Protein AF-X1F8Q5-F1 (afdb_monomer_lite)

pLDDT: mean 79.77, std 14.83, range [42.03, 93.75]

Organism: NCBI:txid412755

InterPro domains:
  IPR027417 P-loop containing nucleoside triphosphate hydrolase [G3DSA:3.40.50.300] (2-80)
  IPR027417 P-loop containing nucleoside triphosphate hydrolase [SSF52540] (13-74)

Secondary structure (DSSP, 8-state):
-----------HHHHHHHHHHHHTTT--SPPPPP-HHHHHHHHTT--HHHH-TTSHHHHHHHHHHHHHHHHHHHHHHHT--

Sequence (81 aa):
MTSSQAFKAFTVKEVIAEIKQYFSNKLFKTLIRKNITLVEASSQGTPALHYSPKSHGAIDYYKLAQEVISFEKEEISAGIQ

Structure (mmCIF, N/CA/C/O backbone):
data_AF-X1F8Q5-F1
#
_entry.id   AF-X1F8Q5-F1
#
loop_
_atom_site.group_PDB
_atom_site.id
_atom_site.type_symbol
_atom_site.label_atom_id
_atom_site.label_alt_id
_atom_site.label_comp_id
_atom_site.label_asym_id
_atom_site.label_entity_id
_atom_site.label_seq_id
_atom_site.pdbx_PD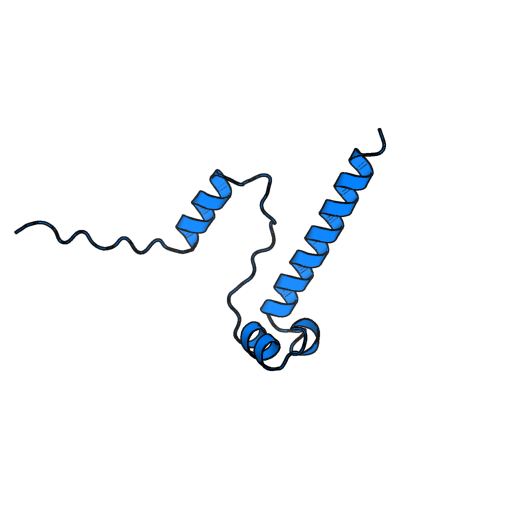B_ins_code
_atom_site.Cartn_x
_atom_site.Cartn_y
_atom_site.Cartn_z
_atom_site.occupancy
_atom_site.B_iso_or_equiv
_atom_site.auth_seq_id
_atom_site.auth_comp_id
_atom_site.auth_asym_id
_atom_site.auth_atom_id
_atom_site.pdbx_PDB_model_num
ATOM 1 N N . MET A 1 1 ? 37.977 7.281 27.799 1.00 42.06 1 MET A N 1
ATOM 2 C CA . MET A 1 1 ? 37.350 6.317 26.870 1.00 42.06 1 MET A CA 1
ATOM 3 C C . MET A 1 1 ? 35.851 6.580 26.873 1.00 42.06 1 MET A C 1
ATOM 5 O O . MET A 1 1 ? 35.103 5.891 27.548 1.00 42.06 1 MET A O 1
ATOM 9 N N . THR A 1 2 ? 35.424 7.676 26.249 1.00 43.09 2 THR A N 1
ATOM 10 C CA . THR A 1 2 ? 34.015 8.080 26.219 1.00 43.09 2 THR A CA 1
ATOM 11 C C . THR A 1 2 ? 33.276 7.244 25.188 1.00 43.09 2 THR A C 1
ATOM 13 O O . THR A 1 2 ? 33.714 7.125 24.045 1.00 43.09 2 THR A O 1
ATOM 16 N N . SER A 1 3 ? 32.183 6.634 25.646 1.00 44.53 3 SER A N 1
ATOM 17 C CA . SER A 1 3 ? 31.261 5.809 24.880 1.00 44.53 3 SER A CA 1
ATOM 18 C C . SER A 1 3 ? 31.008 6.380 23.493 1.00 44.53 3 SER A C 1
ATOM 20 O O . SER A 1 3 ? 30.468 7.475 23.345 1.00 44.53 3 SER A O 1
ATOM 22 N N . SER A 1 4 ? 31.359 5.588 22.483 1.00 52.62 4 SER A N 1
ATOM 23 C CA . SER A 1 4 ? 30.776 5.698 21.155 1.00 52.62 4 SER A CA 1
ATOM 24 C C . SER A 1 4 ? 29.261 5.593 21.332 1.00 52.62 4 SER A C 1
ATOM 26 O O . SER A 1 4 ? 28.742 4.524 21.653 1.00 52.62 4 SER A O 1
ATOM 28 N N . GLN A 1 5 ? 28.550 6.719 21.228 1.00 52.25 5 GLN A N 1
ATOM 29 C CA . GLN A 1 5 ? 27.106 6.674 21.058 1.00 52.25 5 GLN A CA 1
ATOM 30 C C . GLN A 1 5 ? 26.863 5.971 19.727 1.00 52.25 5 GLN A C 1
ATOM 32 O O . GLN A 1 5 ? 27.073 6.543 18.659 1.00 52.25 5 GLN A O 1
ATOM 37 N N . ALA A 1 6 ? 26.483 4.699 19.804 1.00 48.06 6 ALA A N 1
ATOM 38 C CA . ALA A 1 6 ? 26.003 3.962 18.658 1.00 48.06 6 ALA A CA 1
ATOM 39 C C . ALA A 1 6 ? 24.823 4.746 18.077 1.00 48.06 6 ALA A C 1
ATOM 41 O O . ALA A 1 6 ? 23.815 4.961 18.753 1.00 48.06 6 ALA A O 1
ATOM 42 N N . PHE A 1 7 ? 24.979 5.213 16.841 1.00 60.84 7 PHE A N 1
ATOM 43 C CA . PHE A 1 7 ? 23.919 5.843 16.071 1.00 60.84 7 PHE A CA 1
ATOM 44 C C . PHE A 1 7 ? 22.768 4.833 16.002 1.00 60.84 7 PHE A C 1
ATOM 46 O O . PHE A 1 7 ? 22.879 3.803 15.337 1.00 60.84 7 PHE A O 1
ATOM 53 N N . LYS A 1 8 ? 21.714 5.054 16.796 1.00 52.12 8 LYS A N 1
ATOM 54 C CA . LYS A 1 8 ? 20.602 4.113 16.944 1.00 52.12 8 LYS A CA 1
ATOM 55 C C . LYS A 1 8 ? 19.874 4.028 15.605 1.00 52.12 8 LYS A C 1
ATOM 57 O O . LYS A 1 8 ? 19.053 4.880 15.279 1.00 52.12 8 LYS A O 1
ATOM 62 N N . ALA A 1 9 ? 20.200 3.014 14.811 1.00 61.62 9 ALA A N 1
ATOM 63 C CA . ALA A 1 9 ? 19.453 2.686 13.611 1.00 61.62 9 ALA A CA 1
ATOM 64 C C . ALA A 1 9 ? 18.084 2.159 14.052 1.00 61.62 9 ALA A C 1
ATOM 66 O O . ALA A 1 9 ? 17.961 1.010 14.475 1.00 61.62 9 ALA A O 1
ATOM 67 N N . PHE A 1 10 ? 17.066 3.018 14.013 1.00 73.94 10 PHE A N 1
ATOM 68 C CA . PHE A 1 10 ? 15.696 2.605 14.286 1.00 73.94 10 PHE A CA 1
ATOM 69 C C . PHE A 1 10 ? 15.274 1.562 13.258 1.00 73.94 10 PHE A C 1
ATOM 71 O O . PHE A 1 10 ? 15.394 1.766 12.046 1.00 73.94 10 PHE A O 1
ATOM 78 N N . THR A 1 11 ? 14.769 0.430 13.736 1.00 84.50 11 THR A N 1
ATOM 79 C CA . THR A 1 11 ? 14.185 -0.548 12.825 1.00 84.50 11 THR A CA 1
ATOM 80 C C . THR A 1 11 ? 12.860 -0.012 12.296 1.00 84.50 11 THR A C 1
ATOM 82 O O . THR A 1 11 ? 12.086 0.618 13.013 1.00 84.50 11 THR A O 1
ATOM 85 N N . VAL A 1 12 ? 12.549 -0.300 11.029 1.00 81.94 12 VAL A N 1
ATOM 86 C CA . VAL A 1 12 ? 11.295 0.138 10.383 1.00 81.94 12 VAL A CA 1
ATOM 87 C C . VAL A 1 12 ? 10.061 -0.263 11.205 1.00 81.94 12 VAL A C 1
ATOM 89 O O . VAL A 1 12 ? 9.067 0.452 11.225 1.00 81.94 12 VAL A O 1
ATOM 92 N N . LYS A 1 13 ? 10.134 -1.380 11.938 1.00 83.94 13 LYS A N 1
ATOM 93 C CA . LYS A 1 13 ? 9.060 -1.841 12.827 1.00 83.94 13 LYS A CA 1
ATOM 94 C C . LYS A 1 13 ? 8.838 -0.914 14.024 1.00 83.94 13 LYS A C 1
ATOM 96 O O . LYS A 1 13 ? 7.686 -0.636 14.340 1.00 83.94 13 LYS A O 1
ATOM 101 N N . GLU A 1 14 ? 9.908 -0.442 14.661 1.00 86.69 14 GLU A N 1
ATOM 102 C CA . GLU A 1 14 ? 9.829 0.496 15.790 1.00 86.69 14 GLU A CA 1
ATOM 103 C C . GLU A 1 14 ? 9.249 1.835 15.335 1.00 86.69 14 GLU A C 1
ATOM 105 O O . GLU A 1 14 ? 8.310 2.332 15.947 1.00 86.69 14 GLU A O 1
ATOM 110 N N . VAL A 1 15 ? 9.720 2.350 14.194 1.00 85.94 15 VAL A N 1
ATOM 111 C CA . VAL A 1 15 ? 9.196 3.592 13.604 1.00 85.94 15 VAL A CA 1
ATOM 112 C C . VAL A 1 15 ? 7.705 3.462 13.281 1.00 85.94 15 VAL A C 1
ATOM 114 O O . VAL A 1 15 ? 6.919 4.355 13.582 1.00 85.94 15 VAL A O 1
ATOM 117 N N . ILE A 1 16 ? 7.278 2.330 12.710 1.00 85.31 16 ILE A N 1
ATOM 118 C CA . ILE A 1 16 ? 5.858 2.081 12.424 1.00 85.31 16 ILE A CA 1
ATOM 119 C C . ILE A 1 16 ? 5.028 2.028 13.713 1.00 85.31 16 ILE A C 1
ATOM 121 O O . ILE A 1 16 ? 3.904 2.526 13.719 1.00 85.31 16 ILE A O 1
ATOM 125 N N . ALA A 1 17 ? 5.537 1.412 14.784 1.00 87.12 17 ALA A N 1
ATOM 126 C CA . ALA A 1 17 ? 4.820 1.328 16.055 1.00 87.12 17 ALA A CA 1
ATOM 127 C C . ALA A 1 17 ? 4.599 2.719 16.666 1.00 87.12 17 ALA A C 1
ATOM 129 O O . ALA A 1 17 ? 3.487 3.035 17.083 1.00 87.12 17 ALA A O 1
ATOM 130 N N . GLU A 1 18 ? 5.626 3.564 16.630 1.00 87.38 18 GLU A N 1
ATOM 131 C CA . GLU A 1 18 ? 5.560 4.938 17.116 1.00 87.38 18 GLU A CA 1
ATOM 132 C C . GLU A 1 18 ? 4.580 5.778 16.284 1.00 87.38 18 GLU A C 1
ATOM 134 O O . GLU A 1 18 ? 3.648 6.369 16.825 1.00 87.38 18 GLU A O 1
ATOM 139 N N . ILE A 1 19 ? 4.689 5.739 14.952 1.00 87.56 19 ILE A N 1
ATOM 140 C CA . ILE A 1 19 ? 3.758 6.444 14.057 1.00 87.56 19 ILE A CA 1
ATOM 141 C C . ILE A 1 19 ? 2.314 5.993 14.307 1.00 87.56 19 ILE A C 1
ATOM 143 O O . ILE A 1 19 ? 1.412 6.826 14.371 1.00 87.56 19 ILE A O 1
ATOM 147 N N . LYS A 1 20 ? 2.079 4.691 14.509 1.00 85.50 20 LYS A N 1
ATOM 148 C CA . LYS A 1 20 ? 0.747 4.168 14.844 1.00 85.50 20 LYS A CA 1
ATOM 149 C C . LYS A 1 20 ? 0.230 4.671 16.183 1.00 85.50 20 LYS A C 1
ATOM 151 O O . LYS A 1 20 ? -0.967 4.914 16.290 1.00 85.50 20 LYS A O 1
ATOM 156 N N . GLN A 1 21 ? 1.091 4.832 17.182 1.00 87.19 21 GLN A N 1
ATOM 157 C CA . GLN A 1 21 ? 0.703 5.386 18.477 1.00 87.19 21 GLN A CA 1
ATOM 158 C C . GLN A 1 21 ? 0.306 6.865 18.366 1.00 87.19 21 GLN A C 1
ATOM 160 O O . GLN A 1 21 ? -0.664 7.276 18.993 1.00 87.19 21 GLN A O 1
ATOM 165 N N . TYR A 1 22 ? 1.017 7.653 17.555 1.00 86.31 22 TYR A N 1
ATOM 166 C CA . TYR A 1 22 ? 0.763 9.093 17.433 1.00 86.31 22 TYR A CA 1
ATOM 167 C C . TYR A 1 22 ? -0.356 9.454 16.444 1.00 86.31 22 TYR A C 1
ATOM 169 O O . TYR A 1 22 ? -1.085 10.415 16.676 1.00 86.31 22 TYR A O 1
ATOM 177 N N . PHE A 1 23 ? -0.510 8.707 15.347 1.00 83.69 23 PHE A N 1
ATOM 178 C CA . PHE A 1 23 ? -1.390 9.068 14.225 1.00 83.69 23 PHE A CA 1
ATOM 179 C C . PHE A 1 23 ? -2.544 8.079 14.004 1.00 83.69 23 PHE A C 1
ATOM 181 O O . PHE A 1 23 ? -3.100 8.023 12.911 1.00 83.69 23 PHE A O 1
ATOM 188 N N . SER A 1 24 ? -2.920 7.283 15.010 1.00 73.44 24 SER A N 1
ATOM 189 C CA . SER A 1 24 ? -3.774 6.088 14.860 1.00 73.44 24 SER A CA 1
ATOM 190 C C . SER A 1 24 ? -5.073 6.308 14.071 1.00 73.44 24 SER A C 1
ATOM 192 O O . SER A 1 24 ? -5.503 5.412 13.354 1.00 73.44 24 SER A O 1
ATOM 194 N N . ASN A 1 25 ? -5.686 7.489 14.180 1.00 78.25 25 ASN A N 1
ATOM 195 C CA . ASN A 1 25 ? -6.944 7.853 13.520 1.00 78.25 25 ASN A CA 1
ATOM 196 C C . ASN A 1 25 ? -6.785 8.475 12.119 1.00 78.25 25 ASN A C 1
ATOM 198 O O . ASN A 1 25 ? -7.784 8.746 11.465 1.00 78.25 25 ASN A O 1
ATOM 202 N N . LYS A 1 26 ? -5.556 8.731 11.665 1.00 81.06 26 LYS A N 1
ATOM 203 C CA . LYS A 1 26 ? -5.249 9.344 10.359 1.00 81.06 26 LYS A CA 1
ATOM 204 C C . LYS A 1 26 ? -4.380 8.454 9.470 1.00 81.06 26 LYS A C 1
ATOM 206 O O . LYS A 1 26 ? -3.881 8.906 8.443 1.00 81.06 26 LYS A O 1
ATOM 211 N N . LEU A 1 27 ? -4.152 7.207 9.879 1.00 86.25 27 LEU A N 1
ATOM 212 C CA . LEU A 1 27 ? -3.358 6.245 9.126 1.00 86.25 27 LEU A CA 1
ATOM 213 C C . LEU A 1 27 ? -4.260 5.282 8.366 1.00 86.25 27 LEU A C 1
ATOM 215 O O . LEU A 1 27 ? -5.166 4.677 8.937 1.00 86.25 27 LEU A O 1
ATOM 219 N N . PHE A 1 28 ? -3.920 5.067 7.100 1.00 88.31 28 PHE A N 1
ATOM 220 C CA . PHE A 1 28 ? -4.442 3.948 6.332 1.00 88.31 28 PHE A CA 1
ATOM 221 C C . PHE A 1 28 ? -3.884 2.624 6.872 1.00 88.31 28 PHE A C 1
ATOM 223 O O . PHE A 1 28 ? -2.741 2.535 7.336 1.00 88.31 28 PHE A O 1
ATOM 230 N N . LYS A 1 29 ? -4.696 1.572 6.806 1.00 87.44 29 LYS A N 1
ATOM 231 C CA . LYS A 1 29 ? -4.341 0.203 7.194 1.00 87.44 29 LYS A CA 1
ATOM 232 C C . LYS A 1 29 ? -3.427 -0.440 6.157 1.00 87.44 29 LYS A C 1
ATOM 234 O O . LYS A 1 29 ? -2.621 -1.307 6.506 1.00 87.44 29 LYS A O 1
ATOM 239 N N . THR A 1 30 ? -3.544 -0.032 4.895 1.00 91.06 30 THR A N 1
ATOM 240 C CA . THR A 1 30 ? -2.738 -0.573 3.804 1.00 91.06 30 THR A CA 1
ATOM 241 C C . THR A 1 30 ? -1.284 -0.106 3.898 1.00 91.06 30 THR A C 1
ATOM 243 O O . THR A 1 30 ? -0.983 1.083 3.837 1.00 91.06 30 THR A O 1
ATOM 246 N N . LEU A 1 31 ? -0.358 -1.062 4.007 1.00 89.19 31 LEU A N 1
ATOM 247 C CA . LEU A 1 31 ? 1.084 -0.811 3.995 1.00 89.19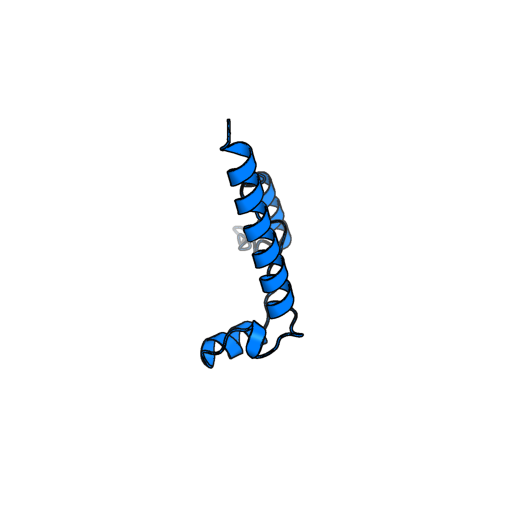 31 LEU A CA 1
ATOM 248 C C . LEU A 1 31 ? 1.648 -1.022 2.589 1.00 89.19 31 LEU A C 1
ATOM 250 O O . LEU A 1 31 ? 1.497 -2.102 2.019 1.00 89.19 31 LEU A O 1
ATOM 254 N N . ILE A 1 32 ? 2.357 -0.022 2.065 1.00 90.31 32 ILE A N 1
ATOM 255 C CA . ILE A 1 32 ? 3.046 -0.122 0.775 1.00 90.31 32 ILE A CA 1
ATOM 256 C C . ILE A 1 32 ? 4.454 -0.674 0.990 1.00 90.31 32 ILE A C 1
ATOM 258 O O . ILE A 1 32 ? 5.292 -0.053 1.648 1.00 90.31 32 ILE A O 1
ATOM 262 N N . ARG A 1 33 ? 4.734 -1.856 0.439 1.00 88.50 33 ARG A N 1
ATOM 263 C CA . ARG A 1 33 ? 6.065 -2.469 0.533 1.00 88.50 33 ARG A CA 1
ATOM 264 C C . ARG A 1 33 ? 7.033 -1.841 -0.465 1.00 88.50 33 ARG A C 1
ATOM 266 O O . ARG A 1 33 ? 6.656 -1.459 -1.571 1.00 88.50 33 ARG A O 1
ATOM 273 N N . LYS A 1 34 ? 8.325 -1.830 -0.116 1.00 86.38 34 LYS A N 1
ATOM 274 C CA . LYS A 1 34 ? 9.385 -1.488 -1.072 1.00 86.38 34 LYS A CA 1
ATOM 275 C C . LYS A 1 34 ? 9.357 -2.492 -2.226 1.00 86.38 34 LYS A C 1
ATOM 277 O O . LYS A 1 34 ? 9.462 -3.697 -1.999 1.00 86.38 34 LYS A O 1
ATOM 282 N N . ASN A 1 35 ? 9.229 -2.000 -3.453 1.00 87.75 35 ASN A N 1
ATOM 283 C CA . ASN A 1 35 ? 9.148 -2.844 -4.636 1.00 87.75 35 ASN A CA 1
ATOM 284 C C . ASN A 1 35 ? 9.935 -2.231 -5.804 1.00 87.75 35 ASN A C 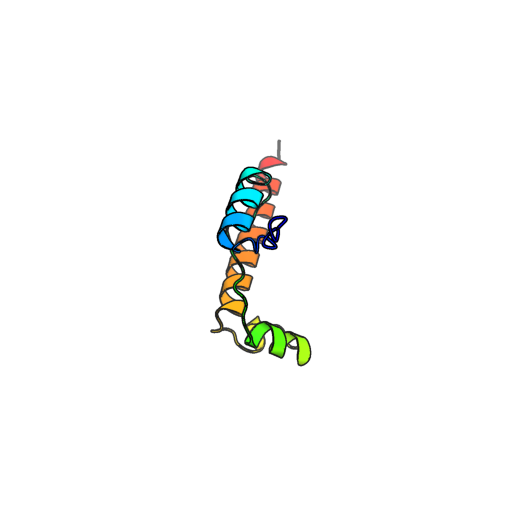1
ATOM 286 O O . ASN A 1 35 ? 9.796 -1.044 -6.079 1.00 87.75 35 ASN A O 1
ATOM 290 N N . ILE A 1 36 ? 10.738 -3.048 -6.490 1.00 87.31 36 ILE A N 1
ATOM 291 C CA . ILE A 1 36 ? 11.578 -2.621 -7.621 1.00 87.31 36 ILE A CA 1
ATOM 292 C C . ILE A 1 36 ? 10.716 -2.233 -8.832 1.00 87.31 36 ILE A C 1
ATOM 294 O O . ILE A 1 36 ? 10.959 -1.197 -9.438 1.00 87.31 36 ILE A O 1
ATOM 298 N N . THR A 1 37 ? 9.637 -2.973 -9.104 1.00 84.38 37 THR A N 1
ATOM 299 C CA . THR A 1 37 ? 8.735 -2.695 -10.236 1.00 84.38 37 THR A CA 1
ATOM 300 C C . THR A 1 37 ? 8.029 -1.344 -10.123 1.00 84.38 37 THR A C 1
ATOM 302 O O . THR A 1 37 ? 7.705 -0.752 -11.143 1.00 84.38 37 THR A O 1
ATOM 305 N N . LEU A 1 38 ? 7.824 -0.811 -8.907 1.00 85.38 38 LEU A N 1
ATOM 306 C CA . LEU A 1 38 ? 7.306 0.553 -8.723 1.00 85.38 38 LEU A CA 1
ATOM 307 C C . LEU A 1 38 ? 8.315 1.606 -9.188 1.00 85.38 38 LEU A C 1
ATOM 309 O O . LEU A 1 38 ? 7.933 2.598 -9.802 1.00 85.38 38 LEU A O 1
ATOM 313 N N . VAL A 1 39 ? 9.597 1.381 -8.893 1.00 87.69 39 VAL A N 1
ATOM 314 C CA . VAL A 1 39 ? 10.685 2.277 -9.296 1.00 87.69 39 VAL A CA 1
ATOM 315 C C . VAL A 1 39 ? 10.842 2.243 -10.815 1.00 87.69 39 VAL A C 1
ATOM 317 O O . VAL A 1 39 ? 10.873 3.293 -11.447 1.00 87.69 39 VAL A O 1
ATOM 320 N N . GLU A 1 40 ? 10.844 1.050 -11.408 1.00 87.56 40 GLU A N 1
ATOM 321 C CA . GLU A 1 40 ? 10.942 0.864 -12.861 1.00 87.56 40 GLU A CA 1
ATOM 322 C C . GLU A 1 40 ? 9.746 1.469 -13.603 1.00 87.56 40 GLU A C 1
ATOM 324 O O . GLU A 1 40 ? 9.932 2.201 -14.575 1.00 87.56 40 GLU A O 1
ATOM 329 N N . ALA A 1 41 ? 8.525 1.228 -13.115 1.00 88.31 41 ALA A N 1
ATOM 330 C CA . ALA A 1 41 ? 7.306 1.810 -13.668 1.00 88.31 41 ALA A CA 1
ATOM 331 C C . ALA A 1 41 ? 7.357 3.348 -13.647 1.00 88.31 41 ALA A C 1
ATOM 333 O O . ALA A 1 41 ? 7.052 3.992 -14.653 1.00 88.31 41 ALA A O 1
ATOM 334 N N . SER A 1 42 ? 7.824 3.937 -12.536 1.00 85.69 42 SER A N 1
ATOM 335 C CA . SER A 1 42 ? 8.014 5.387 -12.417 1.00 85.69 42 SER A CA 1
ATOM 336 C C . SER A 1 42 ? 9.042 5.922 -13.413 1.00 85.69 42 SER A C 1
ATOM 338 O O . SER A 1 42 ? 8.825 6.986 -13.985 1.00 85.69 42 SER A O 1
ATOM 340 N N . SER A 1 43 ? 10.149 5.208 -13.635 1.00 89.12 43 SER A N 1
ATOM 341 C CA . SER A 1 43 ? 11.175 5.608 -14.604 1.00 89.12 43 SER A CA 1
ATOM 342 C C . SER A 1 43 ? 10.701 5.498 -16.054 1.00 89.12 43 SER A C 1
ATOM 344 O O . SER A 1 43 ? 11.088 6.320 -16.878 1.00 89.12 43 SER A O 1
ATOM 346 N N . GLN A 1 44 ? 9.854 4.516 -16.373 1.00 88.12 44 GLN A N 1
ATOM 347 C CA . GLN A 1 44 ? 9.289 4.335 -17.717 1.00 88.12 44 GLN A CA 1
ATOM 348 C C . GLN A 1 44 ? 8.017 5.161 -17.971 1.00 88.12 44 GLN A C 1
ATOM 350 O O . GLN A 1 44 ? 7.443 5.086 -19.056 1.00 88.12 44 GLN A O 1
ATOM 355 N N . GLY A 1 45 ? 7.538 5.923 -16.981 1.00 88.12 45 GLY A N 1
ATOM 356 C CA . GLY A 1 45 ? 6.331 6.745 -17.108 1.00 88.12 45 GLY A CA 1
ATOM 357 C C . GLY A 1 45 ? 5.038 5.941 -17.279 1.00 88.12 45 GLY A C 1
ATOM 358 O O . GLY A 1 45 ? 4.028 6.486 -17.717 1.00 88.12 45 GLY A O 1
ATOM 359 N N . THR A 1 46 ? 5.049 4.648 -16.948 1.00 86.94 46 THR A N 1
ATOM 360 C CA . THR A 1 46 ? 3.869 3.782 -17.045 1.00 86.94 46 THR A CA 1
ATOM 361 C C . THR A 1 46 ? 3.303 3.542 -15.646 1.00 86.94 46 THR A C 1
ATOM 363 O O . THR A 1 46 ? 4.067 3.237 -14.731 1.00 86.94 46 THR A O 1
ATOM 366 N N . PRO A 1 47 ? 1.978 3.629 -15.431 1.00 86.81 47 PRO A N 1
ATOM 367 C CA . PRO A 1 47 ? 1.394 3.322 -14.130 1.00 86.81 47 PRO A CA 1
ATOM 368 C C . PRO A 1 47 ? 1.746 1.902 -13.678 1.00 86.81 47 PRO A C 1
ATOM 370 O O . PRO A 1 47 ? 1.660 0.958 -14.463 1.00 86.81 47 PRO A O 1
ATOM 373 N N . ALA A 1 48 ? 2.070 1.725 -12.396 1.00 85.94 48 ALA A N 1
ATOM 374 C CA . ALA A 1 48 ? 2.464 0.426 -11.842 1.00 85.94 48 ALA A CA 1
ATOM 375 C C . ALA A 1 48 ? 1.414 -0.681 -12.057 1.00 85.94 48 ALA A C 1
ATOM 377 O O . ALA A 1 48 ? 1.764 -1.843 -12.261 1.00 85.94 48 ALA A O 1
ATOM 378 N N . LEU A 1 49 ? 0.133 -0.297 -12.067 1.00 87.75 49 LEU A N 1
ATOM 379 C CA . LEU A 1 49 ? -1.007 -1.166 -12.371 1.00 87.75 49 LEU A CA 1
ATOM 380 C C . LEU A 1 49 ? -0.958 -1.728 -13.800 1.00 87.75 49 LEU A C 1
ATOM 382 O O . LEU A 1 49 ? -1.374 -2.860 -14.015 1.00 87.75 49 LEU A O 1
ATOM 386 N N . HIS A 1 50 ? -0.435 -0.967 -14.763 1.00 87.69 50 HIS A N 1
ATOM 387 C CA . HIS A 1 50 ? -0.288 -1.406 -16.152 1.00 87.69 50 HIS A CA 1
ATOM 388 C C . HIS A 1 50 ? 1.059 -2.090 -16.397 1.00 87.69 50 HIS A C 1
ATOM 390 O O . HIS A 1 50 ? 1.112 -3.082 -17.115 1.00 87.69 50 HIS A O 1
ATOM 396 N N . TYR A 1 51 ? 2.135 -1.593 -15.777 1.00 87.44 51 TYR A N 1
ATOM 397 C CA . TYR A 1 51 ? 3.481 -2.139 -15.951 1.00 87.44 51 TYR A CA 1
ATOM 398 C C . TYR A 1 51 ? 3.603 -3.567 -15.404 1.00 87.44 51 TYR A C 1
ATOM 400 O O . TYR A 1 51 ? 4.094 -4.469 -16.079 1.00 87.44 51 TYR A O 1
ATOM 408 N N . SER A 1 52 ? 3.141 -3.793 -14.171 1.00 86.62 52 SER A N 1
ATOM 409 C CA . SER A 1 52 ? 3.173 -5.115 -13.548 1.00 86.62 52 SER A CA 1
ATOM 410 C C . SER A 1 52 ? 1.998 -5.288 -12.577 1.00 86.62 52 SER A C 1
ATOM 412 O O . SER A 1 52 ? 2.174 -5.174 -11.360 1.00 86.62 52 SER A O 1
ATOM 414 N N . PRO A 1 53 ? 0.787 -5.597 -13.080 1.00 86.19 53 PRO A N 1
ATOM 415 C CA . PRO A 1 53 ? -0.430 -5.694 -12.263 1.00 86.19 53 PRO A CA 1
ATOM 416 C C . PRO A 1 53 ? -0.355 -6.760 -11.164 1.00 86.19 53 PRO A C 1
ATOM 418 O O . PRO A 1 53 ? -1.006 -6.644 -10.132 1.00 86.19 53 PRO A O 1
ATOM 421 N N . LYS A 1 54 ? 0.447 -7.811 -11.374 1.00 88.94 54 LYS A N 1
ATOM 422 C CA . LYS A 1 54 ? 0.639 -8.905 -10.407 1.00 88.94 54 LYS A CA 1
ATOM 423 C C . LYS A 1 54 ? 1.749 -8.622 -9.391 1.00 88.94 54 LYS A C 1
ATOM 425 O O . LYS A 1 54 ? 2.000 -9.449 -8.516 1.00 88.94 54 LYS A O 1
ATOM 430 N N . SER A 1 55 ? 2.445 -7.492 -9.513 1.00 89.69 55 SER A N 1
ATOM 431 C CA . SER A 1 55 ? 3.497 -7.125 -8.575 1.00 89.69 55 SER A CA 1
ATOM 432 C C . SER A 1 55 ? 2.920 -6.800 -7.200 1.00 89.69 55 SER A C 1
ATOM 434 O O . SER A 1 55 ? 1.820 -6.266 -7.056 1.00 89.69 55 SER A O 1
ATOM 436 N N . HIS A 1 56 ? 3.714 -7.064 -6.165 1.00 90.06 56 HIS A N 1
ATOM 437 C CA . HIS A 1 56 ? 3.374 -6.683 -4.799 1.00 90.06 56 HIS A CA 1
ATOM 438 C C . HIS A 1 56 ? 3.077 -5.182 -4.666 1.00 90.06 56 HIS A C 1
ATOM 440 O O . HIS A 1 56 ? 2.148 -4.820 -3.956 1.00 90.06 56 HIS A O 1
ATOM 446 N N . GLY A 1 57 ? 3.814 -4.324 -5.381 1.00 89.62 57 GLY A N 1
ATOM 447 C CA . GLY A 1 57 ? 3.583 -2.880 -5.368 1.00 89.62 57 GLY A CA 1
ATOM 448 C C . GLY A 1 57 ? 2.236 -2.490 -5.978 1.00 89.62 57 GLY A C 1
ATOM 449 O O . GLY A 1 57 ? 1.494 -1.734 -5.360 1.00 89.62 57 GLY A O 1
ATOM 450 N N . ALA A 1 58 ? 1.882 -3.044 -7.142 1.00 90.81 58 ALA A N 1
ATOM 451 C CA . ALA A 1 58 ? 0.587 -2.783 -7.773 1.00 90.81 58 ALA A CA 1
ATOM 452 C C . ALA A 1 58 ? -0.586 -3.247 -6.895 1.00 90.81 58 ALA A C 1
ATOM 454 O O . ALA A 1 58 ? -1.567 -2.522 -6.749 1.00 90.81 58 ALA A O 1
A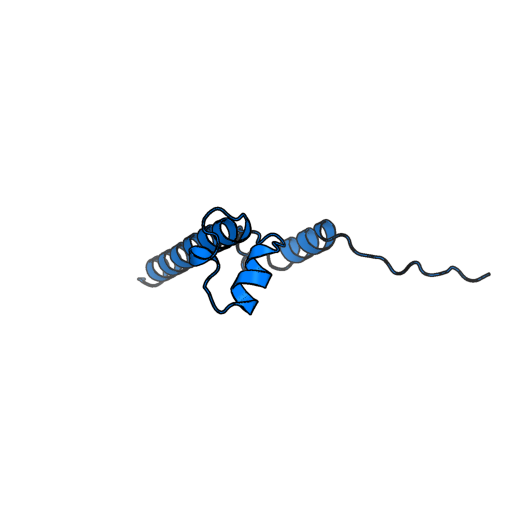TOM 455 N N . ILE A 1 59 ? -0.460 -4.416 -6.258 1.00 92.69 59 ILE A N 1
ATOM 456 C CA . ILE A 1 59 ? -1.477 -4.949 -5.342 1.00 92.69 59 ILE A CA 1
ATOM 457 C C . ILE A 1 59 ? -1.625 -4.064 -4.099 1.00 92.69 59 ILE A C 1
ATOM 459 O O . ILE A 1 59 ? -2.748 -3.785 -3.680 1.00 92.69 59 ILE A O 1
ATOM 463 N N . ASP A 1 60 ? -0.515 -3.624 -3.502 1.00 93.75 60 ASP A N 1
ATOM 464 C CA . ASP A 1 60 ? -0.545 -2.773 -2.309 1.00 93.75 60 ASP A CA 1
ATOM 465 C C . ASP A 1 60 ? -1.192 -1.410 -2.632 1.00 93.75 60 ASP A C 1
ATOM 467 O O . ASP A 1 60 ? -2.058 -0.952 -1.890 1.00 93.75 60 ASP A O 1
ATOM 471 N N . TYR A 1 61 ? -0.864 -0.801 -3.778 1.00 91.81 61 TYR A N 1
ATOM 472 C CA . TYR A 1 61 ? -1.507 0.442 -4.229 1.00 91.81 61 TYR A CA 1
ATOM 473 C C . TYR A 1 61 ? -2.983 0.262 -4.585 1.00 91.81 61 TYR A C 1
ATOM 475 O O . TYR A 1 61 ? -3.788 1.143 -4.294 1.00 91.81 61 TYR A O 1
ATOM 483 N N . TYR A 1 62 ? -3.358 -0.872 -5.180 1.00 92.38 62 TYR A N 1
ATOM 484 C CA . TYR A 1 62 ? -4.759 -1.174 -5.465 1.00 92.38 62 TYR A CA 1
ATOM 485 C C . TYR A 1 62 ? -5.587 -1.243 -4.176 1.00 92.38 62 TYR A C 1
ATOM 487 O O . TYR A 1 62 ? -6.642 -0.621 -4.084 1.00 92.38 62 TYR A O 1
ATOM 495 N N . LYS A 1 63 ? -5.076 -1.935 -3.149 1.00 93.25 63 LYS A N 1
ATOM 496 C CA . LYS A 1 63 ? -5.720 -2.000 -1.828 1.00 93.25 63 LYS A CA 1
ATOM 497 C C . LYS A 1 63 ? -5.835 -0.624 -1.178 1.00 93.25 63 LYS A C 1
ATOM 499 O O . LYS A 1 63 ? -6.889 -0.301 -0.641 1.00 93.25 63 LYS A O 1
ATOM 504 N N . LEU A 1 64 ? -4.787 0.194 -1.281 1.00 92.44 64 LEU A N 1
ATOM 505 C CA . LEU A 1 64 ? -4.806 1.556 -0.755 1.00 92.44 64 LEU A CA 1
ATOM 506 C C . LEU A 1 64 ? -5.872 2.402 -1.463 1.00 92.44 64 LEU A C 1
ATOM 508 O O . LEU A 1 64 ? -6.618 3.112 -0.802 1.00 92.44 64 LEU A O 1
ATOM 512 N N . ALA A 1 65 ? -5.998 2.291 -2.787 1.00 92.31 65 ALA A N 1
ATOM 513 C CA . ALA A 1 65 ? -7.032 3.000 -3.537 1.00 92.31 65 ALA A CA 1
ATOM 514 C C . ALA A 1 65 ? -8.450 2.580 -3.108 1.00 92.31 65 ALA A C 1
ATOM 516 O O . ALA A 1 65 ? -9.314 3.435 -2.925 1.00 92.31 65 ALA A O 1
ATOM 517 N N . GLN A 1 66 ? -8.689 1.281 -2.894 1.00 92.00 66 GLN A N 1
ATOM 518 C CA . GLN A 1 66 ? -9.972 0.793 -2.372 1.00 92.00 66 GLN A CA 1
ATOM 519 C C . GLN A 1 66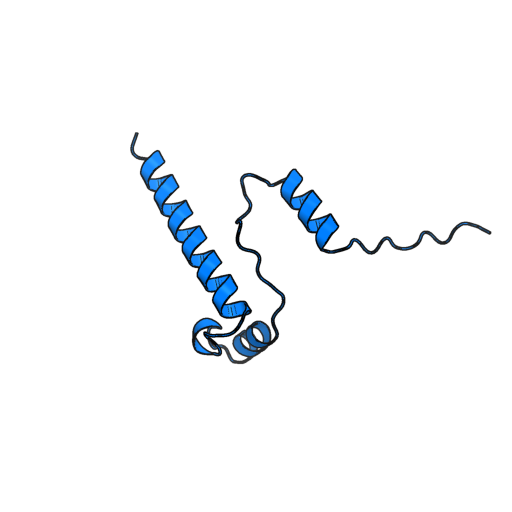 ? -10.276 1.347 -0.977 1.00 92.00 66 GLN A C 1
ATOM 521 O O . GLN A 1 66 ? -11.418 1.704 -0.685 1.00 92.00 66 GLN A O 1
ATOM 526 N N . GLU A 1 67 ? -9.256 1.423 -0.125 1.00 91.44 67 GLU A N 1
ATOM 527 C CA . GLU A 1 67 ? -9.371 1.986 1.213 1.00 91.44 67 GLU A CA 1
ATOM 528 C C . GLU A 1 67 ? -9.729 3.480 1.155 1.00 91.44 67 GLU A C 1
ATOM 530 O O . GLU A 1 67 ? -10.705 3.882 1.779 1.00 91.44 67 GLU A O 1
ATOM 535 N N . VAL A 1 68 ? -9.040 4.279 0.333 1.00 90.25 68 VAL A N 1
ATOM 536 C CA . VAL A 1 68 ? -9.331 5.715 0.141 1.00 90.25 68 VAL A CA 1
ATOM 537 C C . VAL A 1 68 ? -10.768 5.953 -0.335 1.00 90.25 68 VAL A C 1
ATOM 539 O O . VAL A 1 68 ? -11.475 6.763 0.254 1.00 90.25 68 VAL A O 1
ATOM 542 N N . ILE A 1 69 ? -11.234 5.205 -1.342 1.00 90.44 69 ILE A N 1
ATOM 543 C CA . ILE A 1 69 ? -12.614 5.322 -1.853 1.00 90.44 69 ILE A CA 1
ATOM 544 C C . ILE A 1 69 ? -13.643 4.975 -0.764 1.00 90.44 69 ILE A C 1
ATOM 546 O O . ILE A 1 69 ? -14.734 5.546 -0.718 1.00 90.44 69 ILE A O 1
ATOM 550 N N . SER A 1 70 ? -13.315 4.019 0.108 1.00 87.62 70 SER A N 1
ATOM 551 C CA . SER A 1 70 ? -14.190 3.632 1.219 1.00 87.62 70 SER A CA 1
ATOM 552 C C . SER A 1 70 ? -14.253 4.731 2.283 1.00 87.62 70 SER A C 1
ATOM 554 O O . SER A 1 70 ? -15.347 5.068 2.726 1.00 87.62 70 SER A O 1
ATOM 556 N N . PHE A 1 71 ? -13.115 5.354 2.610 1.00 83.12 71 PHE A N 1
ATOM 557 C CA . PHE A 1 71 ? -13.060 6.512 3.508 1.00 83.12 71 PHE A CA 1
ATOM 558 C C . PHE A 1 71 ? -13.867 7.704 2.975 1.00 83.12 71 PHE A C 1
ATOM 560 O O . PHE A 1 71 ? -14.630 8.301 3.728 1.00 83.12 71 PHE A O 1
ATOM 567 N N . GLU A 1 72 ? -13.769 8.020 1.679 1.00 76.56 72 GLU A N 1
ATOM 568 C CA . GLU A 1 72 ? -14.583 9.085 1.072 1.00 76.56 72 GLU A CA 1
ATOM 569 C C . GLU A 1 72 ? -16.087 8.791 1.177 1.00 76.56 72 GLU A C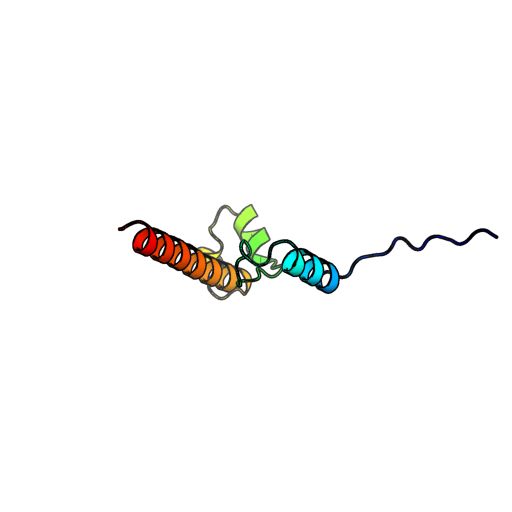 1
ATOM 571 O O . GLU A 1 72 ? -16.878 9.685 1.474 1.00 76.56 72 GLU A O 1
ATOM 576 N N . LYS A 1 73 ? -16.506 7.535 0.978 1.00 72.06 73 LYS A N 1
ATOM 577 C CA . LYS A 1 73 ? -17.918 7.143 1.118 1.00 72.06 73 LYS A CA 1
ATOM 578 C C . LYS A 1 73 ? -18.440 7.263 2.549 1.00 72.06 73 LYS A C 1
ATOM 580 O O . LYS A 1 73 ? -19.593 7.654 2.724 1.00 72.06 73 LYS A O 1
ATOM 585 N N . GLU A 1 74 ? -17.632 6.915 3.548 1.00 66.31 74 GLU A N 1
ATOM 586 C CA . GLU A 1 74 ? -18.021 7.020 4.959 1.00 66.31 74 GLU A CA 1
ATOM 587 C C . GLU A 1 74 ? -18.219 8.487 5.374 1.00 66.31 74 GLU A C 1
ATOM 589 O O . GLU A 1 74 ? -19.261 8.814 5.945 1.00 66.31 74 GLU A O 1
ATOM 594 N N . GLU A 1 75 ? -17.314 9.386 4.973 1.00 60.62 75 GLU A N 1
ATOM 595 C CA . GLU A 1 75 ? -17.431 10.836 5.212 1.00 60.62 75 GLU A CA 1
ATOM 596 C C . GLU A 1 75 ? -18.675 11.440 4.536 1.00 60.62 75 GLU A C 1
ATOM 598 O O . GLU A 1 75 ? -19.393 12.237 5.141 1.00 60.62 75 GLU A O 1
ATOM 603 N N . ILE A 1 76 ? -18.999 11.013 3.308 1.00 59.41 76 ILE A N 1
ATOM 604 C CA . ILE A 1 76 ? -20.213 11.460 2.605 1.00 59.41 76 ILE A CA 1
ATOM 605 C C . ILE A 1 76 ? -21.480 10.969 3.320 1.00 59.41 76 ILE A C 1
ATOM 607 O O . ILE A 1 76 ? -22.469 11.692 3.353 1.00 59.41 76 ILE A O 1
ATOM 611 N N . SER A 1 77 ? -21.472 9.776 3.924 1.00 56.12 77 SER A N 1
ATOM 612 C CA . SER A 1 77 ? -22.624 9.271 4.689 1.00 56.12 77 SER A CA 1
ATOM 613 C C . SER A 1 77 ? -22.805 9.957 6.050 1.00 56.12 77 SER A C 1
ATOM 615 O O . SER A 1 77 ? -23.934 10.093 6.515 1.00 56.12 77 SER A O 1
ATOM 617 N N . ALA A 1 78 ? -21.711 10.427 6.660 1.00 58.81 78 ALA A N 1
ATOM 618 C CA . ALA A 1 78 ? -21.717 11.165 7.922 1.00 58.81 78 ALA A CA 1
ATOM 619 C C . ALA A 1 78 ? -22.061 12.658 7.747 1.00 58.81 78 ALA A C 1
ATOM 621 O O . ALA A 1 78 ? -22.519 13.294 8.692 1.00 58.81 78 ALA A O 1
ATOM 622 N N . GLY A 1 79 ? -21.869 13.211 6.544 1.00 47.44 79 GLY A N 1
ATOM 623 C CA . GLY A 1 79 ? -22.190 14.598 6.189 1.00 47.44 79 GLY A CA 1
ATOM 624 C C . GLY A 1 79 ? -23.628 14.855 5.714 1.00 47.44 79 GLY A C 1
ATOM 625 O O . GLY A 1 79 ? -23.938 15.989 5.357 1.00 47.44 79 GLY A O 1
ATOM 626 N N . ILE A 1 80 ? -24.507 13.843 5.688 1.00 50.25 80 ILE A N 1
ATOM 627 C CA . ILE A 1 80 ? -25.953 14.008 5.423 1.00 50.25 80 ILE A CA 1
ATOM 628 C C . ILE A 1 80 ? -26.711 14.007 6.759 1.00 50.25 80 ILE A C 1
ATOM 630 O O . ILE A 1 80 ? -27.568 13.154 7.007 1.00 50.25 80 ILE A O 1
ATOM 634 N N . GLN A 1 81 ? -26.374 14.956 7.632 1.00 42.03 81 GLN A N 1
ATOM 635 C CA . GLN A 1 81 ? -27.161 15.260 8.826 1.00 42.03 81 GLN A CA 1
ATOM 636 C C . GLN A 1 81 ? -27.507 16.744 8.879 1.00 42.03 81 GLN A C 1
ATOM 638 O O . GLN A 1 81 ? -26.603 17.569 8.619 1.00 42.03 81 GLN A O 1
#

Radius of gyration: 18.57 Å; chains: 1; bounding box: 64×24×45 Å

Foldseek 3Di:
DDDDPDPPPDDPVNVVVVCCVVCVPPDDPQDADDDPLCVVCVVVVHPSCVSPVPDSRNVSVVVVVVRVVVVVVVVVVVPPD